Protein AF-A0A4D7QJC9-F1 (afdb_monomer_lite)

Secondary structure (DSSP, 8-state):
-HHHHHHHHHHHHHHHHHHHHHHHHHHHHHHH-HHHHHHHH--EE-SSSSS--EE--SSHHHHHHHHHHHHHHHHHTSHHHHHHHHHH-GGGHHHHHHHHHHHHHHHHHHHHHHHHHHHHHHHHHT--

Radius of gyration: 18.49 Å; chains: 1; bounding box: 47×28×57 Å

Structure (mmCIF, N/CA/C/O backbone):
data_AF-A0A4D7QJC9-F1
#
_entry.id   AF-A0A4D7QJC9-F1
#
loop_
_atom_site.group_PDB
_atom_site.id
_atom_site.type_symbol
_atom_site.label_atom_id
_atom_site.label_alt_id
_atom_site.label_comp_id
_atom_site.label_asym_id
_atom_site.label_entity_id
_atom_site.label_seq_id
_atom_site.pdbx_PDB_ins_code
_atom_site.Cartn_x
_atom_site.Cartn_y
_atom_site.Cartn_z
_atom_site.occupancy
_atom_site.B_iso_or_equiv
_atom_site.auth_seq_id
_atom_site.auth_comp_id
_atom_site.auth_asym_id
_atom_site.auth_atom_id
_atom_site.pdbx_PDB_model_num
ATOM 1 N N . MET A 1 1 ? -25.697 -16.790 14.465 1.00 71.19 1 MET A N 1
ATOM 2 C CA . MET A 1 1 ? -24.802 -16.530 13.310 1.00 71.19 1 MET A CA 1
ATOM 3 C C . MET A 1 1 ? -24.165 -15.135 13.349 1.00 71.19 1 MET A C 1
ATOM 5 O O . MET A 1 1 ? -22.948 -15.043 13.274 1.00 71.19 1 MET A O 1
ATOM 9 N N . VAL A 1 2 ? -24.942 -14.062 13.556 1.00 77.25 2 VAL A N 1
ATOM 10 C CA . VAL A 1 2 ? -24.448 -12.664 13.561 1.00 77.25 2 VAL A CA 1
ATOM 11 C C . VAL A 1 2 ? -23.379 -12.381 14.633 1.00 77.25 2 VAL A C 1
ATOM 13 O O . VAL A 1 2 ? -22.335 -11.821 14.318 1.00 77.25 2 VAL A O 1
ATOM 16 N N . ALA A 1 3 ? -23.574 -12.826 15.881 1.00 74.25 3 ALA A N 1
ATOM 17 C CA . ALA A 1 3 ? -22.614 -12.591 16.971 1.00 74.25 3 ALA A CA 1
ATOM 18 C C . ALA A 1 3 ? -21.232 -13.240 16.734 1.00 74.25 3 ALA A C 1
ATOM 20 O O . ALA A 1 3 ? -20.201 -12.655 17.060 1.00 74.25 3 ALA A O 1
ATOM 21 N N . TRP A 1 4 ? -21.205 -14.421 16.109 1.00 81.38 4 TRP A N 1
ATOM 22 C CA . TRP A 1 4 ? -19.967 -15.110 15.731 1.00 81.38 4 TRP A CA 1
ATOM 23 C C . TRP A 1 4 ? -19.205 -14.345 14.638 1.00 81.38 4 TRP A C 1
ATOM 25 O O . TRP A 1 4 ? -17.992 -14.153 14.734 1.00 81.38 4 TRP A O 1
ATOM 35 N N . LEU A 1 5 ? -19.932 -13.830 13.642 1.00 75.56 5 LEU A N 1
ATOM 36 C CA . LEU A 1 5 ? -19.368 -13.037 12.549 1.00 75.56 5 LEU A CA 1
ATOM 37 C C . LEU A 1 5 ? -18.772 -11.715 13.062 1.00 75.56 5 LEU A C 1
ATOM 39 O O . LEU A 1 5 ? -17.647 -11.357 12.716 1.00 75.56 5 LEU A O 1
ATOM 43 N N . LEU A 1 6 ? -19.487 -11.037 13.966 1.00 75.62 6 LEU A N 1
ATOM 44 C CA . LEU A 1 6 ? -19.019 -9.820 14.636 1.00 75.62 6 LEU A CA 1
ATOM 45 C C . LEU A 1 6 ? -17.771 -10.071 15.496 1.00 75.62 6 LEU A C 1
ATOM 47 O O . LEU A 1 6 ? -16.861 -9.242 15.510 1.00 75.62 6 LEU A O 1
ATOM 51 N N . GLY A 1 7 ? -17.691 -11.222 16.171 1.00 74.25 7 GLY A N 1
ATOM 52 C CA . GLY A 1 7 ? -16.507 -11.633 16.930 1.00 74.25 7 GLY A CA 1
ATOM 53 C C . GLY A 1 7 ? -15.263 -11.793 16.050 1.00 74.25 7 GLY A C 1
ATOM 54 O O . GLY A 1 7 ? -14.200 -11.271 16.390 1.00 74.25 7 GLY A O 1
ATOM 55 N N . ARG A 1 8 ? -15.400 -12.439 14.882 1.00 80.50 8 ARG A N 1
ATOM 56 C CA . ARG A 1 8 ? -14.310 -12.567 13.895 1.00 80.50 8 ARG A CA 1
ATOM 57 C C . ARG A 1 8 ? -13.853 -11.211 13.364 1.00 80.50 8 ARG A C 1
ATOM 59 O O . ARG A 1 8 ? -12.657 -10.929 13.364 1.00 80.50 8 ARG A O 1
ATOM 66 N N . LEU A 1 9 ? -14.798 -10.362 12.962 1.00 73.56 9 LEU A N 1
ATOM 67 C CA . LEU A 1 9 ? -14.500 -9.024 12.444 1.00 73.56 9 LEU A CA 1
ATOM 68 C C . LEU A 1 9 ? -13.778 -8.164 13.487 1.00 73.56 9 LEU A C 1
ATOM 70 O O . LEU A 1 9 ? -12.820 -7.468 13.158 1.00 73.56 9 LEU A O 1
ATOM 74 N N . ARG A 1 10 ? -14.165 -8.262 14.765 1.00 81.25 10 ARG A N 1
ATOM 75 C CA . ARG A 1 10 ? -13.518 -7.520 15.855 1.00 81.25 10 ARG A CA 1
ATOM 76 C C . ARG A 1 10 ? -12.026 -7.827 15.973 1.00 81.25 10 ARG A C 1
ATOM 78 O O . ARG A 1 10 ? -11.252 -6.902 16.211 1.00 81.25 10 ARG A O 1
ATOM 85 N N . ASN A 1 11 ? -11.644 -9.092 15.815 1.00 84.12 11 ASN A N 1
ATOM 86 C CA . ASN A 1 11 ? -10.253 -9.534 15.915 1.00 84.12 11 ASN A CA 1
ATOM 87 C C . ASN A 1 11 ? -9.457 -9.261 14.629 1.00 84.12 11 ASN A C 1
ATOM 89 O O . ASN A 1 11 ? -8.238 -9.140 14.686 1.00 84.12 11 ASN A O 1
ATOM 93 N N . ALA A 1 12 ? -10.135 -9.120 13.487 1.00 86.38 12 ALA A N 1
ATOM 94 C CA . ALA A 1 12 ? -9.500 -8.809 12.210 1.00 86.38 12 ALA A CA 1
ATOM 95 C C . ALA A 1 12 ? -9.118 -7.324 12.073 1.00 86.38 12 ALA A C 1
ATOM 97 O O . ALA A 1 12 ? -8.113 -7.021 11.440 1.00 86.38 12 ALA A O 1
ATOM 98 N N . ILE A 1 13 ? -9.877 -6.397 12.675 1.00 88.00 13 ILE A N 1
ATOM 99 C CA . ILE A 1 13 ? -9.627 -4.945 12.549 1.00 88.00 13 ILE A CA 1
ATOM 100 C C . ILE A 1 13 ? -8.189 -4.546 12.937 1.00 88.00 13 ILE A C 1
ATOM 102 O O . ILE A 1 13 ? -7.559 -3.844 12.150 1.00 88.00 13 ILE A O 1
ATOM 106 N N . PRO A 1 14 ? -7.627 -4.968 14.092 1.00 89.19 14 PRO A N 1
ATOM 107 C CA . PRO A 1 14 ? -6.247 -4.626 14.438 1.00 89.19 14 PRO A CA 1
ATOM 108 C C . PRO A 1 14 ? -5.234 -5.179 13.434 1.00 89.19 14 PRO A C 1
ATOM 110 O O . PRO A 1 14 ? -4.302 -4.475 13.067 1.00 89.19 14 PRO A O 1
ATOM 113 N N . ALA A 1 15 ? -5.439 -6.410 12.953 1.00 90.44 15 ALA A N 1
ATOM 114 C CA . ALA A 1 15 ? -4.559 -7.022 11.962 1.00 90.44 15 ALA A CA 1
ATOM 115 C C . ALA A 1 15 ? -4.575 -6.238 10.640 1.00 90.44 15 ALA A C 1
ATOM 117 O O . ALA A 1 15 ? -3.517 -5.927 10.102 1.00 90.44 15 ALA A O 1
ATOM 118 N N . TRP A 1 16 ? -5.759 -5.840 10.165 1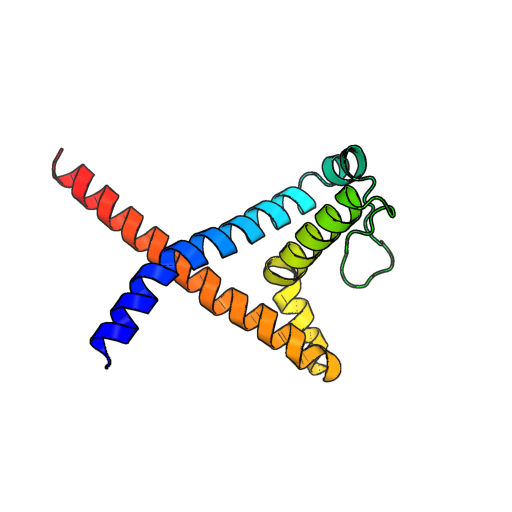.00 89.69 16 TRP A N 1
ATOM 119 C CA . TRP A 1 16 ? -5.903 -5.002 8.972 1.00 89.69 16 TRP A CA 1
ATOM 120 C C . TRP A 1 16 ? -5.300 -3.611 9.147 1.00 89.69 16 TRP A C 1
ATOM 122 O O . TRP A 1 16 ? -4.620 -3.130 8.245 1.00 89.69 16 TRP A O 1
ATOM 132 N N . ALA A 1 17 ? -5.510 -2.975 10.303 1.00 90.88 17 ALA A N 1
ATOM 133 C CA . ALA A 1 17 ? -4.928 -1.671 10.605 1.00 90.88 17 ALA A CA 1
ATOM 134 C C . ALA A 1 17 ? -3.393 -1.721 10.590 1.00 90.88 17 ALA A C 1
ATOM 136 O O . ALA A 1 17 ? -2.758 -0.852 9.997 1.00 90.88 17 ALA A O 1
ATOM 137 N N . LEU A 1 18 ? -2.802 -2.757 11.196 1.00 92.69 18 LEU A N 1
ATOM 138 C CA . LEU A 1 18 ? -1.354 -2.963 11.211 1.00 92.69 18 LEU A CA 1
ATOM 139 C C . LEU A 1 18 ? -0.805 -3.270 9.817 1.00 92.69 18 LEU A C 1
ATOM 141 O O . LEU A 1 18 ? 0.167 -2.644 9.403 1.00 92.69 18 LEU A O 1
ATOM 145 N N . ALA A 1 19 ? -1.439 -4.183 9.077 1.00 91.62 19 ALA A N 1
ATOM 146 C CA . ALA A 1 19 ? -1.015 -4.529 7.724 1.00 91.62 19 ALA A CA 1
ATOM 147 C C . ALA A 1 19 ? -1.053 -3.299 6.805 1.00 91.62 19 ALA A C 1
ATOM 149 O O . ALA A 1 19 ? -0.050 -2.950 6.187 1.00 91.62 19 ALA A O 1
ATOM 150 N N . TYR A 1 20 ? -2.171 -2.574 6.784 1.00 92.56 20 TYR A N 1
ATOM 151 C CA . TYR A 1 20 ? -2.309 -1.368 5.971 1.00 92.56 20 TYR A CA 1
ATOM 152 C C . TYR A 1 20 ? -1.362 -0.242 6.418 1.00 92.56 20 TYR A C 1
ATOM 154 O O . TYR A 1 20 ? -0.761 0.426 5.579 1.00 92.56 20 TYR A O 1
ATOM 162 N N . GLY A 1 21 ? -1.156 -0.066 7.728 1.00 92.44 21 GLY A N 1
ATOM 163 C CA . GLY A 1 21 ? -0.163 0.869 8.263 1.00 92.44 21 GLY A CA 1
ATOM 164 C C . GLY A 1 21 ? 1.268 0.524 7.840 1.00 92.44 21 GLY A C 1
ATOM 165 O O . GLY A 1 21 ? 2.032 1.418 7.481 1.00 92.44 21 GLY A O 1
ATOM 166 N N . SER A 1 22 ? 1.625 -0.764 7.811 1.00 93.44 22 SER A N 1
ATOM 167 C CA . SER A 1 22 ? 2.945 -1.208 7.348 1.00 93.44 22 SER A CA 1
ATOM 168 C C . SER A 1 22 ? 3.161 -0.959 5.855 1.00 93.44 22 SER A C 1
ATOM 170 O O . SER A 1 22 ? 4.249 -0.538 5.474 1.00 93.44 22 SER A O 1
ATOM 172 N N . LEU A 1 23 ? 2.125 -1.113 5.019 1.00 93.62 23 LEU A N 1
ATOM 173 C CA . LEU A 1 23 ? 2.202 -0.756 3.598 1.00 93.62 23 LEU A CA 1
ATOM 174 C C . LEU A 1 23 ? 2.491 0.737 3.415 1.00 93.62 23 LEU A C 1
ATOM 176 O O . LEU A 1 23 ? 3.363 1.093 2.629 1.00 93.62 23 LEU A O 1
ATOM 180 N N . TRP A 1 24 ? 1.824 1.607 4.179 1.00 94.12 24 TRP A N 1
ATOM 181 C CA . TRP A 1 24 ? 2.131 3.040 4.186 1.00 94.12 24 TRP A CA 1
ATOM 182 C C . TRP A 1 24 ? 3.563 3.330 4.628 1.00 94.12 24 TRP A C 1
ATOM 184 O O . TRP A 1 24 ? 4.243 4.118 3.980 1.00 94.12 24 TRP A O 1
ATOM 194 N N . ALA A 1 25 ? 4.041 2.684 5.693 1.00 93.62 25 ALA A N 1
ATOM 195 C CA . ALA A 1 25 ? 5.411 2.865 6.166 1.00 93.62 25 ALA A CA 1
ATOM 196 C C . ALA A 1 25 ? 6.441 2.470 5.095 1.00 93.62 25 ALA A C 1
ATOM 198 O O . ALA A 1 25 ? 7.373 3.229 4.842 1.00 93.62 25 ALA A O 1
ATOM 199 N N . VAL A 1 26 ? 6.244 1.329 4.426 1.00 91.81 26 VAL A N 1
ATOM 200 C CA . VAL A 1 26 ? 7.112 0.866 3.330 1.00 91.81 26 VAL A CA 1
ATOM 201 C C . VAL A 1 26 ? 7.060 1.825 2.141 1.00 91.81 26 VAL A C 1
ATOM 203 O O . VAL A 1 26 ? 8.106 2.208 1.628 1.00 91.81 26 VAL A O 1
ATOM 206 N N . ALA A 1 27 ? 5.864 2.242 1.719 1.00 91.69 27 ALA A N 1
ATOM 207 C CA . ALA A 1 27 ? 5.698 3.162 0.598 1.00 91.69 27 ALA A CA 1
ATOM 208 C C . ALA A 1 27 ? 6.362 4.520 0.868 1.00 91.69 27 ALA A C 1
ATOM 210 O O . ALA A 1 27 ? 7.100 5.023 0.026 1.00 91.69 27 ALA A O 1
ATOM 211 N N . LEU A 1 28 ? 6.151 5.093 2.057 1.00 92.88 28 LEU A N 1
ATOM 212 C CA . LEU A 1 28 ? 6.781 6.353 2.454 1.00 92.88 28 LEU A CA 1
ATOM 213 C C . LEU A 1 28 ? 8.297 6.214 2.568 1.00 92.88 28 LEU A C 1
ATOM 215 O O . LEU A 1 28 ? 9.012 7.093 2.100 1.00 92.88 28 LEU A O 1
ATOM 219 N N . ALA A 1 29 ? 8.792 5.111 3.133 1.00 90.06 29 ALA A N 1
ATOM 220 C CA . ALA A 1 29 ? 10.224 4.858 3.212 1.00 90.06 29 ALA A CA 1
ATOM 221 C C . ALA A 1 29 ? 10.860 4.761 1.818 1.00 90.06 29 ALA A C 1
ATOM 223 O O . ALA A 1 29 ? 11.905 5.357 1.584 1.00 90.06 29 ALA A O 1
ATOM 224 N N . ALA A 1 30 ? 10.206 4.075 0.878 1.00 88.69 30 ALA A N 1
ATOM 225 C CA . ALA A 1 30 ? 10.679 3.960 -0.498 1.00 88.69 30 ALA A CA 1
ATOM 226 C C . ALA A 1 30 ? 10.694 5.304 -1.241 1.00 88.69 30 ALA A C 1
ATOM 228 O O . ALA A 1 30 ? 11.601 5.559 -2.027 1.00 88.69 30 ALA A O 1
ATOM 229 N N . LEU A 1 31 ? 9.699 6.162 -0.996 1.00 88.31 31 LEU A N 1
ATOM 230 C CA . LEU A 1 31 ? 9.633 7.499 -1.592 1.00 88.31 31 LEU A CA 1
ATOM 231 C C . LEU A 1 31 ? 10.622 8.479 -0.953 1.00 88.31 31 LEU A C 1
ATOM 233 O O . LEU A 1 31 ? 11.089 9.392 -1.628 1.00 88.31 31 LEU A O 1
ATOM 237 N N . HIS A 1 32 ? 10.911 8.322 0.340 1.00 91.88 32 HIS A N 1
ATOM 238 C CA . HIS A 1 32 ? 11.752 9.255 1.085 1.00 91.88 32 HIS A CA 1
ATOM 239 C C . HIS A 1 32 ? 13.244 8.899 1.055 1.00 91.88 32 HIS A C 1
ATOM 241 O O . HIS A 1 32 ? 14.062 9.813 1.055 1.00 91.88 32 HIS A O 1
ATOM 247 N N . TRP A 1 33 ? 13.587 7.607 0.995 1.00 87.38 33 TRP A N 1
ATOM 248 C CA . TRP A 1 33 ? 14.969 7.107 0.971 1.00 87.38 33 TRP A CA 1
ATOM 249 C C . TRP A 1 33 ? 15.252 6.203 -0.241 1.00 87.38 33 TRP A C 1
ATOM 251 O O . TRP A 1 33 ? 15.615 5.027 -0.076 1.00 87.38 33 TRP A O 1
ATOM 261 N N . PRO A 1 34 ? 15.081 6.708 -1.475 1.00 84.94 34 PRO A N 1
ATOM 262 C CA . PRO A 1 34 ? 15.308 5.925 -2.687 1.00 84.94 34 PRO A CA 1
ATOM 263 C C . PRO A 1 34 ? 16.740 5.372 -2.786 1.00 84.94 34 PRO A C 1
ATOM 265 O O . PRO A 1 34 ? 16.952 4.244 -3.237 1.00 84.94 34 PRO A O 1
ATOM 268 N N . GLU A 1 35 ? 17.727 6.116 -2.291 1.00 87.38 35 GLU A N 1
ATOM 269 C CA . GLU A 1 35 ? 19.133 5.716 -2.247 1.00 87.38 35 GLU A CA 1
ATOM 270 C C . GLU A 1 35 ? 19.373 4.461 -1.401 1.00 87.38 35 GLU A C 1
ATOM 272 O O . GLU A 1 35 ? 20.266 3.674 -1.707 1.00 87.38 35 GLU A O 1
ATOM 277 N N . THR A 1 36 ? 18.550 4.219 -0.375 1.00 83.81 36 THR A N 1
ATOM 278 C CA . THR A 1 36 ? 18.672 3.020 0.465 1.00 83.81 36 THR A CA 1
ATOM 279 C C . THR A 1 36 ? 18.256 1.772 -0.310 1.00 83.81 36 THR A C 1
ATOM 281 O O . THR A 1 36 ? 18.922 0.740 -0.228 1.00 83.81 36 THR A O 1
ATOM 284 N N . LEU A 1 37 ? 17.195 1.858 -1.118 1.00 80.75 37 LEU A N 1
ATOM 285 C CA . LEU A 1 37 ? 16.768 0.755 -1.984 1.00 80.75 37 LEU A CA 1
ATOM 286 C C . LEU A 1 37 ? 17.793 0.474 -3.085 1.00 80.75 37 LEU A C 1
ATOM 288 O O . LEU A 1 37 ? 18.071 -0.690 -3.389 1.00 80.75 37 LEU A O 1
ATOM 292 N N . GLN A 1 38 ? 18.406 1.521 -3.632 1.00 84.44 38 GLN A N 1
ATOM 293 C CA . GLN A 1 38 ? 19.488 1.372 -4.595 1.00 84.44 38 GLN A CA 1
ATOM 294 C C . GLN A 1 38 ? 20.734 0.738 -3.960 1.00 84.44 38 GLN A C 1
ATOM 296 O O . GLN A 1 38 ? 21.289 -0.204 -4.519 1.00 84.44 38 GLN A O 1
ATOM 301 N N . ALA A 1 39 ? 21.151 1.194 -2.777 1.00 81.94 39 ALA A N 1
ATOM 302 C CA . ALA A 1 39 ? 22.355 0.705 -2.105 1.00 81.94 39 ALA A CA 1
ATOM 303 C C . ALA A 1 39 ? 22.216 -0.733 -1.578 1.00 81.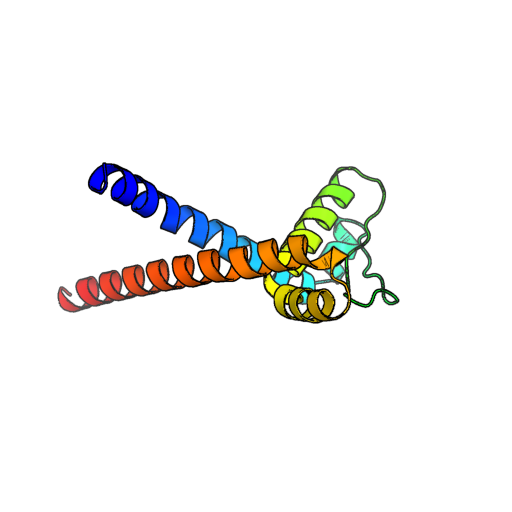94 39 ALA A C 1
ATOM 305 O O . ALA A 1 39 ? 23.162 -1.513 -1.665 1.00 81.94 39 ALA A O 1
ATOM 306 N N . VAL A 1 40 ? 21.052 -1.093 -1.028 1.00 79.75 40 VAL A N 1
ATOM 307 C CA . VAL A 1 40 ? 20.837 -2.395 -0.370 1.00 79.75 40 VAL A CA 1
ATOM 308 C C . VAL A 1 40 ? 20.380 -3.468 -1.354 1.00 79.75 40 VAL A C 1
ATOM 310 O O . VAL A 1 40 ? 20.778 -4.625 -1.235 1.00 79.75 40 VAL A O 1
ATOM 313 N N . ALA A 1 41 ? 19.531 -3.104 -2.314 1.00 79.19 41 ALA A N 1
ATOM 314 C CA . ALA A 1 41 ? 18.874 -4.058 -3.201 1.00 79.19 41 ALA A CA 1
ATOM 315 C C . ALA A 1 41 ? 19.197 -3.830 -4.686 1.00 79.19 41 ALA A C 1
ATOM 317 O O . ALA A 1 41 ? 18.690 -4.566 -5.532 1.00 79.19 41 ALA A O 1
ATOM 318 N N . GLY A 1 42 ? 20.030 -2.840 -5.028 1.00 82.88 42 GLY A N 1
ATOM 319 C CA . GLY A 1 42 ? 20.342 -2.525 -6.425 1.00 82.88 42 GLY A CA 1
ATOM 320 C C . GLY A 1 42 ? 19.100 -2.130 -7.224 1.00 82.88 42 GLY A C 1
ATOM 321 O O . GLY A 1 42 ? 19.053 -2.361 -8.430 1.00 82.88 42 GLY A O 1
ATOM 322 N N . CYS A 1 43 ? 18.065 -1.624 -6.549 1.00 85.62 43 CYS A N 1
ATOM 323 C CA . CYS A 1 43 ? 16.817 -1.243 -7.186 1.00 85.62 43 CYS A CA 1
ATOM 324 C C . CYS A 1 43 ? 16.939 0.153 -7.799 1.00 85.62 43 CYS A C 1
ATOM 326 O O . CYS A 1 43 ? 17.483 1.067 -7.182 1.00 85.62 43 CYS A O 1
ATOM 328 N N . VAL A 1 44 ? 16.388 0.327 -8.993 1.00 86.94 44 VAL A N 1
ATOM 329 C CA . VAL A 1 44 ? 16.284 1.608 -9.694 1.00 86.94 44 VAL A CA 1
ATOM 330 C C . VAL A 1 44 ? 14.836 1.843 -10.094 1.00 86.94 44 VAL A C 1
ATOM 332 O O . VAL A 1 44 ? 14.107 0.898 -10.394 1.00 86.94 44 VAL A O 1
ATOM 335 N N . THR A 1 45 ? 14.390 3.093 -10.072 1.00 82.88 45 THR A N 1
ATOM 336 C CA . THR A 1 45 ? 13.066 3.444 -10.582 1.00 82.88 45 THR A CA 1
ATOM 337 C C . THR A 1 45 ? 13.093 3.497 -12.103 1.00 82.88 45 THR A C 1
ATOM 339 O O . THR A 1 45 ? 14.026 4.034 -12.699 1.00 82.88 45 THR A O 1
ATOM 342 N N . ASP A 1 46 ? 12.0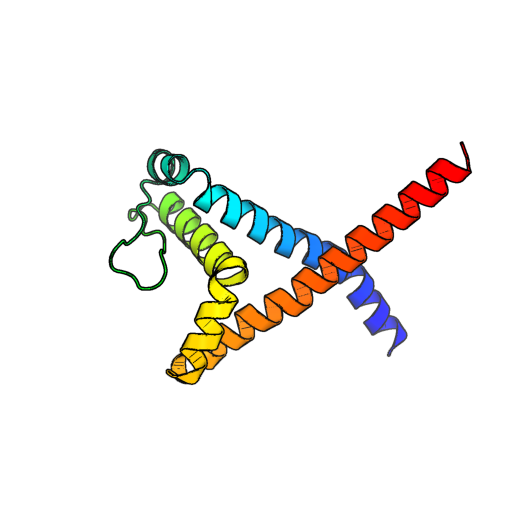62 2.946 -12.736 1.00 80.06 46 ASP A N 1
ATOM 343 C CA . ASP A 1 46 ? 11.868 3.115 -14.172 1.00 80.06 46 ASP A CA 1
ATOM 344 C C . ASP A 1 46 ? 11.327 4.526 -14.444 1.00 80.06 46 ASP A C 1
ATOM 346 O O . ASP A 1 46 ? 10.202 4.856 -14.062 1.00 80.06 46 ASP A O 1
ATOM 350 N N . ALA A 1 47 ? 12.160 5.376 -15.049 1.00 72.38 47 ALA A N 1
ATOM 351 C CA . ALA A 1 47 ? 11.816 6.761 -15.360 1.00 72.38 47 ALA A CA 1
ATOM 352 C C . ALA A 1 47 ? 10.859 6.888 -16.558 1.00 72.38 47 ALA A C 1
ATOM 354 O O . ALA A 1 47 ? 10.230 7.933 -16.717 1.00 72.38 47 ALA A O 1
ATOM 355 N N . GLU A 1 48 ? 10.745 5.851 -17.391 1.00 74.94 48 GLU A N 1
ATOM 356 C CA . GLU A 1 48 ? 9.869 5.847 -18.569 1.00 74.94 48 GLU A CA 1
ATOM 357 C C . GLU A 1 48 ? 8.479 5.276 -18.257 1.00 74.94 48 GLU A C 1
ATOM 359 O O . GLU A 1 48 ? 7.529 5.468 -19.022 1.00 74.94 48 GLU A O 1
ATOM 364 N N . ALA A 1 49 ? 8.326 4.606 -17.113 1.00 73.31 49 ALA A N 1
ATOM 365 C CA . ALA A 1 49 ? 7.049 4.065 -16.685 1.00 73.31 49 ALA A CA 1
ATOM 366 C C . ALA A 1 49 ? 6.071 5.182 -16.254 1.00 73.31 49 ALA A C 1
ATOM 368 O O . ALA A 1 49 ? 6.440 6.098 -15.517 1.00 73.31 49 ALA A O 1
ATOM 369 N N . PRO A 1 50 ? 4.776 5.084 -16.617 1.00 72.56 50 PRO A N 1
ATOM 370 C CA . PRO A 1 50 ? 3.757 6.066 -16.224 1.00 72.56 50 PRO A CA 1
ATOM 371 C C . PRO A 1 50 ? 3.501 6.095 -14.709 1.00 72.56 50 PRO A C 1
ATOM 373 O O . PRO A 1 50 ? 2.943 7.059 -14.189 1.00 72.56 50 PRO A O 1
ATOM 376 N N . LEU A 1 51 ? 3.893 5.031 -14.004 1.00 79.81 51 LEU A N 1
ATOM 377 C CA . LEU A 1 51 ? 3.948 4.957 -12.552 1.00 79.81 51 LEU A CA 1
ATOM 378 C C . LEU A 1 51 ? 5.384 4.582 -12.183 1.00 79.81 51 LEU A C 1
ATOM 380 O O . LEU A 1 51 ? 5.844 3.541 -12.657 1.00 79.81 51 LEU A O 1
ATOM 384 N N . PRO A 1 52 ? 6.085 5.371 -11.351 1.00 80.38 52 PRO A N 1
ATOM 385 C CA . PRO A 1 52 ? 7.446 5.044 -10.961 1.00 80.38 52 PRO A CA 1
ATOM 386 C C . PRO A 1 52 ? 7.412 3.779 -10.100 1.00 80.38 52 PRO A C 1
ATOM 388 O O . PRO A 1 52 ? 7.002 3.788 -8.934 1.00 80.38 52 PRO A O 1
ATOM 391 N N . LEU A 1 53 ? 7.801 2.670 -10.721 1.00 83.94 53 LEU A N 1
ATOM 392 C CA . LEU A 1 53 ? 7.962 1.367 -10.098 1.00 83.94 53 LEU A CA 1
ATOM 393 C C . LEU A 1 53 ? 9.449 1.044 -10.012 1.00 83.94 53 LEU A C 1
ATOM 395 O O . LEU A 1 53 ? 10.257 1.463 -10.840 1.00 83.94 53 LEU A O 1
ATOM 399 N N . TRP A 1 54 ? 9.801 0.289 -8.984 1.00 85.62 54 TRP A N 1
ATOM 400 C CA . TRP A 1 54 ? 11.158 -0.150 -8.726 1.00 85.62 54 TRP A CA 1
ATOM 401 C C . TRP A 1 54 ? 11.457 -1.424 -9.505 1.00 85.62 54 TRP A C 1
ATOM 403 O O . TRP A 1 54 ? 10.767 -2.434 -9.358 1.00 85.62 54 TRP A O 1
ATOM 413 N N . SER A 1 55 ? 12.510 -1.388 -10.308 1.00 85.56 55 SER A N 1
ATOM 414 C CA . SER A 1 55 ? 13.107 -2.550 -10.950 1.00 85.56 55 SER A CA 1
ATOM 415 C C . SER A 1 55 ? 14.388 -2.911 -10.210 1.00 85.56 55 SER A C 1
ATOM 417 O O . SER A 1 55 ? 15.238 -2.054 -9.978 1.00 85.56 55 SER A O 1
ATOM 419 N N . CYS A 1 56 ? 14.527 -4.167 -9.798 1.00 86.19 56 CYS A N 1
ATOM 420 C CA . CYS A 1 56 ? 15.671 -4.634 -9.020 1.00 86.19 56 CYS A CA 1
ATOM 421 C C . CYS A 1 56 ? 16.379 -5.775 -9.751 1.00 86.19 56 CYS A C 1
ATOM 423 O O . CYS A 1 56 ? 15.751 -6.520 -10.504 1.00 86.19 56 CYS A O 1
ATOM 425 N N . GLY A 1 57 ? 17.680 -5.939 -9.497 1.00 80.31 57 GLY A N 1
ATOM 426 C CA . GLY A 1 57 ? 18.471 -7.026 -10.075 1.00 80.31 57 GLY A CA 1
ATOM 427 C C . GLY A 1 57 ? 17.935 -8.433 -9.738 1.00 80.31 57 GLY A C 1
ATOM 428 O O . GLY A 1 57 ? 17.128 -8.596 -8.815 1.00 80.31 57 GLY A O 1
ATOM 429 N N . PRO A 1 58 ? 18.412 -9.476 -10.446 1.00 78.56 58 PRO A N 1
ATOM 430 C CA . PRO A 1 58 ? 17.846 -10.831 -10.413 1.00 78.56 58 PRO A CA 1
ATOM 431 C C . PRO A 1 58 ? 18.151 -11.626 -9.133 1.00 78.56 58 PRO A C 1
ATOM 433 O O . PRO A 1 58 ? 17.810 -12.806 -9.041 1.00 78.56 58 PRO A O 1
ATOM 436 N N . HIS A 1 59 ? 18.811 -11.029 -8.138 1.00 80.25 59 HIS A N 1
ATOM 437 C CA . HIS A 1 59 ? 19.026 -11.702 -6.863 1.00 80.25 59 HIS A CA 1
ATOM 438 C C . HIS A 1 59 ? 17.696 -11.841 -6.113 1.00 80.25 59 HIS A C 1
ATOM 440 O O . HIS A 1 59 ? 16.928 -10.893 -5.980 1.00 80.25 59 HIS A O 1
ATOM 446 N N . LEU A 1 60 ? 17.427 -13.030 -5.572 1.00 73.38 60 LEU A N 1
ATOM 447 C CA . LEU A 1 60 ? 16.125 -13.354 -4.979 1.00 73.38 60 LEU A CA 1
ATOM 448 C C . LEU A 1 60 ? 15.712 -12.378 -3.857 1.00 73.38 60 LEU A C 1
ATOM 450 O O . LEU A 1 60 ? 14.545 -12.005 -3.755 1.00 73.38 60 LEU A O 1
ATOM 454 N N . GLY A 1 61 ? 16.682 -11.906 -3.064 1.00 77.56 61 GLY A N 1
ATOM 455 C CA . GLY A 1 61 ? 16.458 -10.892 -2.029 1.00 77.56 61 GLY A CA 1
ATOM 456 C C . GLY A 1 61 ? 16.073 -9.516 -2.584 1.00 77.56 61 GLY A C 1
ATOM 457 O O . GLY A 1 61 ? 15.141 -8.895 -2.077 1.00 77.56 61 GLY A O 1
ATOM 458 N N . SER A 1 62 ? 16.727 -9.060 -3.657 1.00 81.12 62 SER A N 1
ATOM 459 C CA . SER A 1 62 ? 16.408 -7.781 -4.300 1.00 81.12 62 SER A CA 1
ATOM 460 C C . SER A 1 62 ? 15.085 -7.833 -5.060 1.00 81.12 62 SER A C 1
ATOM 462 O O . SER A 1 62 ? 14.316 -6.876 -5.019 1.00 81.12 62 SER A O 1
ATOM 464 N N . THR A 1 63 ? 14.766 -8.966 -5.691 1.00 83.25 63 THR A N 1
ATOM 465 C CA . THR A 1 63 ? 13.477 -9.174 -6.366 1.00 83.25 63 THR A CA 1
ATOM 466 C C . THR A 1 63 ? 12.312 -9.128 -5.378 1.00 83.25 63 THR A C 1
ATOM 468 O O . THR A 1 63 ? 11.310 -8.461 -5.640 1.00 83.25 63 THR A O 1
ATOM 471 N N . LEU A 1 64 ? 12.440 -9.787 -4.219 1.00 85.62 64 LEU A N 1
ATOM 472 C CA . LEU A 1 64 ? 11.403 -9.756 -3.186 1.00 85.62 64 LEU A CA 1
ATOM 473 C C . LEU A 1 64 ? 11.219 -8.346 -2.612 1.00 85.62 64 LEU A C 1
ATOM 475 O O . LEU A 1 64 ? 10.084 -7.898 -2.457 1.00 85.62 64 LEU A O 1
ATOM 479 N N . ALA A 1 65 ? 12.319 -7.638 -2.338 1.00 85.25 65 ALA A N 1
ATOM 480 C CA . ALA A 1 65 ? 12.273 -6.258 -1.860 1.00 85.25 65 ALA A CA 1
ATOM 481 C C . ALA A 1 65 ? 11.554 -5.336 -2.859 1.00 85.25 65 ALA A C 1
ATOM 483 O O . ALA A 1 65 ? 10.629 -4.618 -2.475 1.00 85.25 65 ALA A O 1
ATOM 484 N N . GLY A 1 66 ? 11.900 -5.420 -4.148 1.00 86.75 66 GLY A N 1
ATOM 485 C CA . GLY A 1 66 ? 11.222 -4.676 -5.212 1.00 86.75 66 GLY A CA 1
ATOM 486 C C . GLY A 1 66 ? 9.732 -4.996 -5.300 1.00 86.75 66 GLY A C 1
ATOM 487 O O . GLY A 1 66 ? 8.903 -4.090 -5.357 1.00 86.75 66 GLY A O 1
ATOM 488 N N . ALA A 1 67 ? 9.366 -6.279 -5.228 1.00 89.00 67 ALA A N 1
ATOM 489 C CA . ALA A 1 67 ? 7.969 -6.702 -5.236 1.00 89.00 67 ALA A CA 1
ATOM 490 C C . ALA A 1 67 ? 7.185 -6.148 -4.035 1.00 89.00 67 ALA A C 1
ATOM 492 O O . ALA A 1 67 ? 6.057 -5.684 -4.208 1.00 89.00 67 ALA A O 1
ATOM 493 N N . MET A 1 68 ? 7.773 -6.147 -2.835 1.00 89.19 68 MET A N 1
ATOM 494 C CA . MET A 1 68 ? 7.152 -5.581 -1.632 1.00 89.19 68 MET A CA 1
ATOM 495 C C . MET A 1 68 ? 6.936 -4.073 -1.760 1.00 89.19 68 MET A C 1
ATOM 497 O O . MET A 1 68 ? 5.831 -3.593 -1.504 1.00 89.19 68 MET A O 1
ATOM 501 N N . VAL A 1 69 ? 7.958 -3.335 -2.198 1.00 91.19 69 VAL A N 1
ATOM 502 C CA . VAL A 1 69 ? 7.878 -1.880 -2.388 1.00 91.19 69 VAL A CA 1
ATOM 503 C C . VAL A 1 69 ? 6.842 -1.526 -3.451 1.00 91.19 69 VAL A C 1
ATOM 505 O O . VAL A 1 69 ? 5.967 -0.699 -3.203 1.00 91.19 69 VAL A O 1
ATOM 508 N N . ASN A 1 70 ? 6.878 -2.193 -4.605 1.00 91.44 70 ASN A N 1
ATOM 509 C CA . ASN A 1 70 ? 5.918 -1.956 -5.682 1.00 91.44 70 ASN A CA 1
ATOM 510 C C . ASN A 1 70 ? 4.495 -2.297 -5.254 1.00 91.44 70 ASN A C 1
ATOM 512 O O . ASN A 1 70 ? 3.578 -1.528 -5.527 1.00 91.44 70 ASN A O 1
ATOM 516 N N . SER A 1 71 ? 4.304 -3.404 -4.534 1.00 89.69 71 SER A N 1
ATOM 517 C CA . SER A 1 71 ? 2.992 -3.768 -3.993 1.00 89.69 71 SER A CA 1
ATOM 518 C C . SER A 1 71 ? 2.486 -2.708 -3.018 1.00 89.69 71 SER A C 1
ATOM 520 O O . SER A 1 71 ? 1.322 -2.317 -3.098 1.00 89.69 71 SER A O 1
ATOM 522 N N . ALA A 1 72 ? 3.349 -2.197 -2.135 1.00 92.00 72 ALA A N 1
ATOM 523 C CA . ALA A 1 72 ? 2.999 -1.124 -1.212 1.00 92.00 72 ALA A CA 1
ATOM 524 C C . ALA A 1 72 ? 2.602 0.153 -1.961 1.00 92.00 72 ALA A C 1
ATOM 526 O O . ALA A 1 72 ? 1.506 0.665 -1.741 1.00 92.00 72 ALA A O 1
ATOM 527 N N . LEU A 1 73 ? 3.429 0.615 -2.900 1.00 90.88 73 LEU A N 1
ATOM 528 C CA . LEU A 1 73 ? 3.162 1.803 -3.712 1.00 90.88 73 LEU A CA 1
ATOM 529 C C . LEU A 1 73 ? 1.864 1.671 -4.516 1.00 90.88 73 LEU A C 1
ATOM 531 O O . LEU A 1 73 ? 1.027 2.570 -4.471 1.00 90.88 73 LEU A O 1
ATOM 535 N N . LEU A 1 74 ? 1.650 0.543 -5.198 1.00 89.44 74 LEU A N 1
ATOM 536 C CA . LEU A 1 74 ? 0.420 0.280 -5.951 1.00 89.44 74 LEU A CA 1
ATOM 537 C C . LEU A 1 74 ? -0.816 0.279 -5.051 1.00 89.44 74 LEU A C 1
ATOM 539 O O . LEU A 1 74 ? -1.859 0.805 -5.435 1.00 89.44 74 LEU A O 1
ATOM 543 N N . THR A 1 75 ? -0.691 -0.289 -3.851 1.00 89.69 75 THR A N 1
ATOM 544 C CA . THR A 1 75 ? -1.820 -0.443 -2.930 1.00 89.69 75 THR A CA 1
ATOM 545 C C . THR A 1 75 ? -2.183 0.853 -2.222 1.00 89.69 75 THR A C 1
ATOM 547 O O . THR A 1 75 ? -3.368 1.052 -1.979 1.00 89.69 75 THR A O 1
ATOM 550 N N . VAL A 1 76 ? -1.207 1.699 -1.855 1.00 91.06 76 VAL A N 1
ATOM 551 C CA . VAL A 1 76 ? -1.449 2.859 -0.971 1.00 91.06 76 VAL A CA 1
ATOM 552 C C . VAL A 1 76 ? -1.187 4.232 -1.591 1.00 91.06 76 VAL A C 1
ATOM 554 O O . VAL A 1 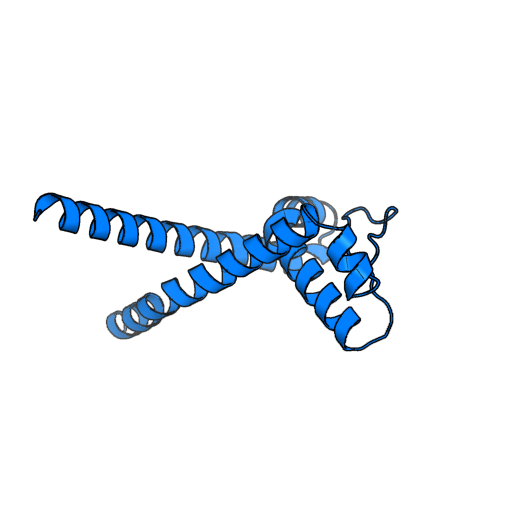76 ? -1.731 5.220 -1.104 1.00 91.06 76 VAL A O 1
ATOM 557 N N . VAL A 1 77 ? -0.379 4.323 -2.650 1.00 91.44 77 VAL A N 1
ATOM 558 C CA . VAL A 1 77 ? -0.018 5.603 -3.291 1.00 91.44 77 VAL A CA 1
ATOM 559 C C . VAL A 1 77 ? -0.687 5.733 -4.654 1.00 91.44 77 VAL A C 1
ATOM 561 O O . VAL A 1 77 ? -1.313 6.749 -4.946 1.00 91.44 77 VAL A O 1
ATOM 564 N N . TRP A 1 78 ? -0.608 4.689 -5.480 1.00 90.44 78 TRP A N 1
ATOM 565 C CA . TRP A 1 78 ? -1.058 4.734 -6.872 1.00 90.44 78 TRP A CA 1
ATOM 566 C C . TRP A 1 78 ? -2.504 4.298 -7.088 1.00 90.44 78 TRP A C 1
ATOM 568 O O . TRP A 1 78 ? -2.976 4.340 -8.222 1.00 90.44 78 TRP A O 1
ATOM 578 N N . ALA A 1 79 ? -3.249 3.935 -6.043 1.00 88.94 79 ALA A N 1
ATOM 579 C CA . ALA A 1 79 ? -4.643 3.526 -6.194 1.00 88.94 79 ALA A CA 1
ATOM 580 C C . ALA A 1 79 ? -5.524 4.540 -6.959 1.00 88.94 79 ALA A C 1
ATOM 582 O O . ALA A 1 79 ? -6.285 4.095 -7.819 1.00 88.94 79 ALA A O 1
ATOM 583 N N . PRO A 1 80 ? -5.413 5.875 -6.762 1.00 87.19 80 PRO A N 1
ATOM 584 C CA . PRO A 1 80 ? -6.167 6.837 -7.571 1.00 87.19 80 PRO A CA 1
ATOM 585 C C . PRO A 1 80 ? -5.821 6.762 -9.062 1.00 87.19 80 PRO A C 1
ATOM 587 O O . PRO A 1 80 ? -6.714 6.814 -9.906 1.00 87.19 80 PRO A O 1
ATOM 590 N N . ALA A 1 81 ? -4.538 6.588 -9.391 1.00 89.00 81 ALA A N 1
ATOM 591 C CA . ALA A 1 81 ? -4.083 6.441 -10.768 1.00 89.00 81 ALA A CA 1
ATOM 592 C C . ALA A 1 81 ? -4.563 5.120 -11.386 1.00 89.00 81 ALA A C 1
ATOM 594 O O . ALA A 1 81 ? -4.963 5.106 -12.545 1.00 89.00 81 ALA A O 1
ATOM 595 N N . LEU A 1 82 ? -4.603 4.028 -10.613 1.00 87.56 82 LEU A N 1
ATOM 596 C CA . LEU A 1 82 ? -5.161 2.744 -11.052 1.00 87.56 82 LEU A CA 1
ATOM 597 C C . LEU A 1 82 ? -6.665 2.841 -11.332 1.00 87.56 82 LEU A C 1
ATOM 599 O O . LEU A 1 82 ? -7.136 2.312 -12.336 1.00 87.56 82 LEU A O 1
ATOM 603 N N . VAL A 1 83 ? -7.415 3.548 -10.484 1.00 90.00 83 VAL A N 1
ATOM 604 C CA . VAL A 1 83 ? -8.846 3.805 -10.703 1.00 90.00 83 VAL A CA 1
ATOM 605 C C . VAL A 1 83 ? -9.058 4.666 -11.947 1.00 90.00 83 VAL A C 1
ATOM 607 O O . VAL A 1 83 ? -9.908 4.333 -12.768 1.00 90.00 83 VAL A O 1
ATOM 610 N N . ALA A 1 84 ? -8.266 5.725 -12.133 1.00 90.25 84 ALA A N 1
ATOM 611 C CA . ALA A 1 84 ? -8.325 6.551 -13.338 1.00 90.25 84 ALA A CA 1
ATOM 612 C C . ALA A 1 84 ? -7.970 5.747 -14.601 1.00 90.25 84 ALA A C 1
ATOM 614 O O . ALA A 1 84 ? -8.666 5.842 -15.611 1.00 90.25 84 ALA A O 1
ATOM 615 N N . ALA A 1 85 ? -6.938 4.903 -14.534 1.00 87.94 85 ALA A N 1
ATOM 616 C CA . ALA A 1 85 ? -6.554 4.019 -15.627 1.00 87.94 85 ALA A CA 1
ATOM 617 C C . ALA A 1 85 ? -7.681 3.041 -15.979 1.00 87.94 85 ALA A C 1
ATOM 619 O O . ALA A 1 85 ? -7.963 2.858 -17.159 1.00 87.94 85 ALA A O 1
ATOM 620 N N . ALA A 1 86 ? -8.380 2.483 -14.987 1.00 91.19 86 ALA A N 1
ATOM 621 C CA . ALA A 1 86 ? -9.491 1.557 -15.206 1.00 91.19 86 ALA A CA 1
ATOM 622 C C . ALA A 1 86 ? -10.680 2.169 -15.971 1.00 91.19 86 ALA A C 1
ATOM 624 O O . ALA A 1 86 ? -11.446 1.428 -16.584 1.00 91.19 86 ALA A O 1
ATOM 625 N N . VAL A 1 87 ? -10.822 3.502 -15.984 1.00 92.44 87 VAL A N 1
ATOM 626 C CA . VAL A 1 87 ? -11.843 4.200 -16.790 1.00 92.44 87 VAL A CA 1
ATOM 627 C C . VAL A 1 87 ? -11.535 4.108 -18.286 1.00 92.44 87 VAL A C 1
ATOM 629 O O . VAL A 1 87 ? -12.448 3.990 -19.099 1.00 92.44 87 VAL A O 1
ATOM 632 N N . VAL A 1 88 ? -10.255 4.159 -18.655 1.00 93.62 88 VAL A N 1
ATOM 633 C CA . VAL A 1 88 ? -9.800 4.148 -20.057 1.00 93.62 88 VAL A CA 1
ATOM 634 C C . VAL A 1 88 ? -9.421 2.735 -20.511 1.00 93.62 88 VAL A C 1
ATOM 636 O O . VAL A 1 88 ? -9.524 2.398 -21.688 1.00 93.62 88 VAL A O 1
ATOM 639 N N . ARG A 1 89 ? -8.985 1.898 -19.569 1.00 92.00 89 ARG A N 1
ATOM 640 C CA . ARG A 1 89 ? -8.442 0.557 -19.772 1.00 92.00 89 ARG A CA 1
ATOM 641 C C . ARG A 1 89 ? -9.179 -0.449 -18.884 1.00 92.00 89 ARG A C 1
ATOM 643 O O . ARG A 1 89 ? -8.780 -0.659 -17.737 1.00 92.00 89 ARG A O 1
ATOM 650 N N . PRO A 1 90 ? -10.259 -1.080 -19.378 1.00 91.25 90 PRO A N 1
ATOM 651 C CA . PRO A 1 90 ? -11.082 -1.976 -18.564 1.00 91.25 90 PRO A CA 1
ATOM 652 C C . PRO A 1 90 ? -10.328 -3.231 -18.093 1.00 91.25 90 PRO A C 1
ATOM 654 O O . PRO A 1 90 ? -10.716 -3.841 -17.100 1.00 91.25 90 PRO A O 1
ATOM 657 N N . ASP A 1 91 ? -9.218 -3.591 -18.741 1.00 91.69 91 ASP A N 1
ATOM 658 C CA . ASP A 1 91 ? -8.292 -4.637 -18.296 1.00 91.69 91 ASP A CA 1
ATOM 659 C C . ASP A 1 91 ? -7.640 -4.329 -16.935 1.00 91.69 91 ASP A C 1
ATOM 661 O O . ASP A 1 91 ? -7.294 -5.251 -16.197 1.00 91.69 91 ASP A O 1
ATOM 665 N N . ALA A 1 92 ? -7.540 -3.052 -16.548 1.00 87.12 92 ALA A N 1
ATOM 666 C CA . ALA A 1 92 ? -7.027 -2.630 -15.243 1.00 87.12 92 ALA A CA 1
ATOM 667 C C . ALA A 1 92 ? -8.083 -2.660 -14.117 1.00 87.12 92 ALA A C 1
ATOM 669 O O . ALA A 1 92 ? -7.736 -2.484 -12.945 1.00 87.12 92 ALA A O 1
ATOM 670 N N . LEU A 1 93 ? -9.362 -2.903 -14.434 1.00 91.88 93 LEU A N 1
ATOM 671 C CA . LEU A 1 93 ? -10.470 -2.866 -13.470 1.00 91.88 93 LEU A CA 1
ATOM 672 C C . LEU A 1 93 ? -10.269 -3.798 -12.257 1.00 91.88 93 LEU A C 1
ATOM 674 O O . LEU A 1 93 ? -10.484 -3.338 -11.133 1.00 91.88 93 LEU A O 1
ATOM 678 N N . PRO A 1 94 ? -9.818 -5.063 -12.406 1.00 93.38 94 PRO A N 1
ATOM 679 C CA . PRO A 1 94 ? -9.607 -5.937 -11.251 1.00 93.38 94 PRO A CA 1
ATOM 680 C C . PRO A 1 94 ? -8.562 -5.378 -10.281 1.00 93.38 94 PRO A C 1
ATOM 682 O O . PRO A 1 94 ? -8.759 -5.409 -9.066 1.00 93.38 94 PRO A O 1
ATOM 685 N N . LEU A 1 95 ? -7.474 -4.814 -10.813 1.00 87.62 95 LEU A N 1
ATOM 686 C CA . LEU A 1 95 ? -6.406 -4.229 -10.007 1.00 87.62 95 LEU A CA 1
ATOM 687 C C . LEU A 1 95 ? -6.889 -2.966 -9.281 1.00 87.62 95 LEU A C 1
ATOM 689 O O . LEU A 1 95 ? -6.624 -2.801 -8.090 1.00 87.62 95 LEU A O 1
ATOM 693 N N . ALA A 1 96 ? -7.659 -2.118 -9.966 1.00 90.00 96 ALA A N 1
ATOM 694 C CA . ALA A 1 96 ? -8.273 -0.935 -9.371 1.00 90.00 96 ALA A CA 1
ATOM 695 C C . ALA A 1 96 ? -9.247 -1.292 -8.236 1.00 90.00 96 ALA A C 1
ATOM 697 O O . ALA A 1 96 ? -9.219 -0.651 -7.186 1.00 90.00 96 ALA A O 1
ATOM 698 N N . ILE A 1 97 ? -10.063 -2.340 -8.403 1.00 92.62 97 ILE A N 1
ATOM 699 C CA . ILE A 1 97 ? -10.974 -2.835 -7.358 1.00 92.62 97 ILE A CA 1
ATOM 700 C C . ILE A 1 97 ? -10.188 -3.306 -6.132 1.00 92.62 97 ILE A C 1
ATOM 702 O O . ILE A 1 97 ? -10.539 -2.946 -5.008 1.00 92.62 97 ILE A O 1
ATOM 706 N N . VAL A 1 98 ? -9.117 -4.081 -6.327 1.00 89.62 98 VAL A N 1
ATOM 707 C CA . VAL A 1 98 ? -8.275 -4.565 -5.222 1.00 89.62 98 VAL A CA 1
ATOM 708 C C . VAL A 1 98 ? -7.615 -3.399 -4.484 1.00 89.62 98 VAL A C 1
ATOM 710 O O . VAL A 1 98 ? -7.663 -3.360 -3.252 1.00 89.62 98 VAL A O 1
ATOM 713 N N . ALA A 1 99 ? -7.056 -2.426 -5.204 1.00 88.88 99 ALA A N 1
ATOM 714 C CA . ALA A 1 99 ? -6.423 -1.253 -4.604 1.00 88.88 99 ALA A CA 1
ATOM 715 C C . ALA A 1 99 ? -7.441 -0.392 -3.832 1.00 88.88 99 ALA A C 1
ATOM 717 O O . ALA A 1 99 ? -7.248 -0.100 -2.649 1.00 88.88 99 ALA A O 1
ATOM 718 N N . ALA A 1 100 ? -8.576 -0.057 -4.452 1.00 90.62 100 ALA A N 1
ATOM 719 C CA . ALA A 1 100 ? -9.633 0.735 -3.823 1.00 90.62 100 ALA A CA 1
ATOM 720 C C . ALA A 1 100 ? -10.255 0.022 -2.610 1.00 90.62 100 ALA A C 1
ATOM 722 O O . ALA A 1 100 ? -10.449 0.631 -1.556 1.00 90.62 100 ALA A O 1
ATOM 723 N N . GLY A 1 101 ? -10.521 -1.281 -2.722 1.00 92.31 101 GLY A N 1
ATOM 724 C CA . GLY A 1 101 ? -11.023 -2.100 -1.620 1.00 92.31 101 GLY A CA 1
ATOM 725 C C . GLY A 1 101 ? -10.045 -2.154 -0.445 1.00 92.31 101 GLY A C 1
ATOM 726 O O . GLY A 1 101 ? -10.453 -1.980 0.70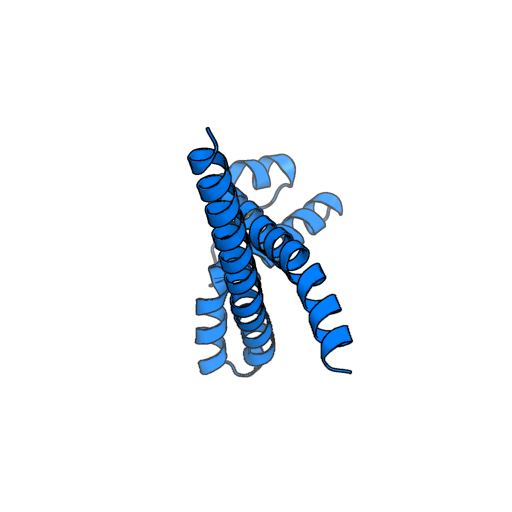5 1.00 92.31 101 GLY A O 1
ATOM 727 N N . SER A 1 102 ? -8.749 -2.313 -0.729 1.00 90.56 102 SER A N 1
ATOM 728 C CA . SER A 1 102 ? -7.690 -2.301 0.289 1.00 90.56 102 SER A CA 1
ATOM 729 C C . SER A 1 102 ? -7.628 -0.965 1.027 1.00 90.56 102 SER A C 1
ATOM 731 O O . SER A 1 102 ? -7.541 -0.952 2.254 1.00 90.56 102 SER A O 1
ATOM 733 N N . HIS A 1 103 ? -7.760 0.155 0.312 1.00 90.44 103 HIS A N 1
ATOM 734 C CA . HIS A 1 103 ? -7.857 1.484 0.917 1.00 90.44 103 HIS A CA 1
ATOM 735 C C . HIS A 1 103 ? -9.075 1.630 1.825 1.00 90.44 103 HIS A C 1
ATOM 737 O O . HIS A 1 103 ? -8.935 2.078 2.962 1.00 90.44 103 HIS A O 1
ATOM 743 N N . LEU A 1 104 ? -10.262 1.240 1.356 1.00 91.88 104 LEU A N 1
ATOM 744 C CA . LEU A 1 104 ? -11.495 1.369 2.133 1.00 91.88 104 LEU A CA 1
ATOM 745 C C . LEU A 1 104 ? -11.425 0.559 3.429 1.00 91.88 104 LEU A C 1
ATOM 747 O O . LEU A 1 104 ? -11.713 1.086 4.506 1.00 91.88 104 LEU A O 1
ATOM 751 N N . VAL A 1 105 ? -11.006 -0.704 3.350 1.00 92.31 105 VAL A N 1
ATOM 752 C CA . VAL A 1 105 ? -10.901 -1.582 4.524 1.00 92.31 105 VAL A CA 1
ATOM 753 C C . VAL A 1 105 ? -9.765 -1.131 5.441 1.00 92.31 105 VAL A C 1
ATOM 755 O O . VAL A 1 105 ? -9.952 -1.025 6.658 1.00 92.31 105 VAL A O 1
ATOM 758 N N . GLY A 1 106 ? -8.597 -0.842 4.870 1.00 89.88 106 GLY A N 1
ATOM 759 C CA . GLY A 1 106 ? -7.390 -0.468 5.595 1.00 89.88 106 GLY A CA 1
ATOM 760 C C . GLY A 1 106 ? -7.529 0.862 6.329 1.00 89.88 106 GLY A C 1
ATOM 761 O O . GLY A 1 106 ? -7.344 0.910 7.548 1.00 89.88 106 GLY A O 1
ATOM 762 N N . LEU A 1 107 ? -7.937 1.924 5.628 1.00 90.12 107 LEU A N 1
ATOM 763 C CA . LEU A 1 107 ? -8.121 3.256 6.213 1.00 90.12 107 LEU A CA 1
ATOM 764 C C . LEU A 1 107 ? -9.175 3.232 7.321 1.00 90.12 107 LEU A C 1
ATOM 766 O O . LEU A 1 107 ? -8.931 3.733 8.418 1.00 90.12 107 LEU A O 1
ATOM 770 N N . THR A 1 108 ? -10.315 2.583 7.072 1.00 92.00 108 THR A N 1
ATOM 771 C CA . THR A 1 108 ? -11.371 2.433 8.083 1.00 92.00 1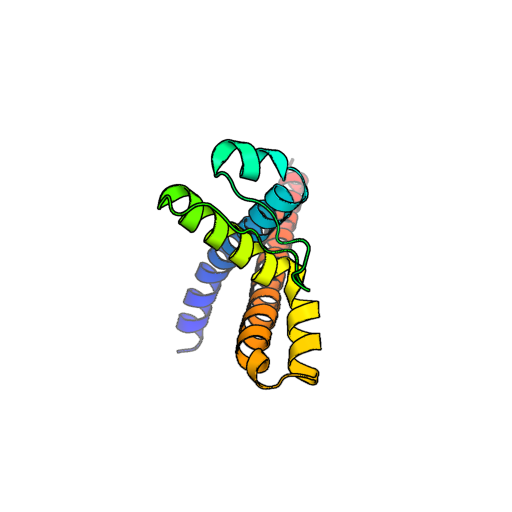08 THR A CA 1
ATOM 772 C C . THR A 1 108 ? -10.853 1.701 9.322 1.00 92.00 108 THR A C 1
ATOM 774 O O . THR A 1 108 ? -11.109 2.125 10.451 1.00 92.00 108 THR A O 1
ATOM 777 N N . SER A 1 109 ? -10.077 0.630 9.136 1.00 91.12 109 SER A N 1
ATOM 778 C CA . SER A 1 109 ? -9.490 -0.135 10.243 1.00 91.12 109 SER A CA 1
ATOM 779 C C . SER A 1 109 ? -8.515 0.708 11.068 1.00 91.12 109 SER A C 1
ATOM 781 O O . SER A 1 109 ? -8.597 0.704 12.301 1.00 91.12 109 SER A O 1
ATOM 783 N N . VAL A 1 110 ? -7.647 1.485 10.410 1.00 91.06 110 VAL A N 1
ATOM 784 C CA . VAL A 1 110 ? -6.729 2.426 11.072 1.00 91.06 110 VAL A CA 1
ATOM 785 C C . VAL A 1 110 ? -7.504 3.488 11.849 1.00 91.06 110 VAL A C 1
ATOM 787 O O . VAL A 1 110 ? -7.235 3.685 13.033 1.00 91.06 110 VAL A O 1
ATOM 790 N N . MET A 1 111 ? -8.517 4.119 11.248 1.00 92.38 111 MET A N 1
ATOM 791 C CA . MET A 1 111 ? -9.344 5.122 11.930 1.00 92.38 111 MET A CA 1
ATOM 792 C C . MET A 1 111 ? -10.021 4.549 13.180 1.00 92.38 111 MET A C 1
ATOM 794 O O . MET A 1 111 ? -10.006 5.181 14.239 1.00 92.38 111 MET A O 1
ATOM 798 N N . ILE A 1 112 ? -10.577 3.336 13.100 1.00 92.12 112 ILE A N 1
ATOM 799 C CA . ILE A 1 112 ? -11.173 2.654 14.258 1.00 92.12 112 ILE A CA 1
ATOM 800 C C . ILE A 1 112 ? -10.129 2.439 15.358 1.00 92.12 112 ILE A C 1
ATOM 802 O O . ILE A 1 112 ? -10.424 2.681 16.532 1.00 92.12 112 ILE A O 1
ATOM 806 N N . MET A 1 113 ? -8.922 1.994 15.004 1.00 91.62 113 MET A N 1
ATOM 807 C CA . MET A 1 113 ? -7.842 1.769 15.965 1.00 91.62 113 MET A CA 1
ATOM 808 C C . MET A 1 113 ? -7.405 3.073 16.642 1.00 91.62 113 MET A C 1
ATOM 810 O O . MET A 1 113 ? -7.336 3.118 17.871 1.00 91.62 113 MET A O 1
ATOM 814 N N . VAL A 1 114 ? -7.210 4.147 15.873 1.00 91.81 114 VAL A N 1
ATOM 815 C CA . VAL A 1 114 ? -6.849 5.478 16.388 1.00 91.81 114 VAL A CA 1
ATOM 816 C C . VAL A 1 114 ? -7.925 6.007 17.334 1.00 91.81 114 VAL A C 1
ATOM 818 O O . VAL A 1 114 ? -7.618 6.392 18.461 1.00 91.81 114 VAL A O 1
ATOM 821 N N . MET A 1 115 ? -9.202 5.955 16.943 1.00 93.25 115 MET A N 1
ATOM 822 C CA . MET A 1 115 ? -10.309 6.395 17.801 1.00 93.25 115 MET A CA 1
ATOM 823 C C . MET A 1 115 ? -10.400 5.585 19.100 1.00 93.25 115 MET A C 1
ATOM 825 O O . MET A 1 115 ? -10.666 6.146 20.166 1.00 93.25 115 MET A O 1
ATOM 829 N N . ARG A 1 116 ? -10.184 4.263 19.042 1.00 91.38 116 ARG A N 1
ATOM 830 C CA . ARG A 1 116 ? -10.153 3.405 20.239 1.00 91.38 116 ARG A CA 1
ATOM 831 C C . ARG A 1 116 ? -8.983 3.766 21.154 1.00 91.38 116 ARG A C 1
ATOM 833 O O . ARG A 1 116 ? -9.197 3.899 22.358 1.00 91.38 116 ARG A O 1
ATOM 840 N N . GLY A 1 117 ? -7.794 3.976 20.592 1.00 91.06 117 GLY A N 1
ATOM 841 C CA . GLY A 1 117 ? -6.605 4.404 21.330 1.00 91.06 117 GLY A CA 1
ATOM 842 C C . GLY A 1 117 ? -6.791 5.765 22.002 1.00 91.06 117 GLY A C 1
ATOM 843 O O . GLY A 1 117 ? -6.557 5.894 23.202 1.00 91.06 117 GLY A O 1
ATOM 844 N N . ALA A 1 118 ? -7.317 6.751 21.274 1.00 91.44 118 ALA A N 1
ATOM 845 C CA . ALA A 1 118 ? -7.597 8.086 21.802 1.00 91.44 118 ALA A CA 1
ATOM 846 C C . ALA A 1 118 ? -8.601 8.050 22.966 1.00 91.44 118 ALA A C 1
ATOM 848 O O . ALA A 1 118 ? -8.381 8.670 24.005 1.00 91.44 118 ALA A O 1
ATOM 849 N N . ARG A 1 119 ? -9.681 7.263 22.841 1.00 92.00 119 ARG A N 1
ATOM 850 C CA . ARG A 1 119 ? -10.655 7.069 23.930 1.00 92.00 119 ARG A CA 1
ATOM 851 C C . ARG A 1 119 ? -10.029 6.410 25.156 1.00 92.00 119 ARG A C 1
ATOM 853 O O . ARG A 1 119 ? -10.380 6.777 26.274 1.00 92.00 119 ARG A O 1
ATOM 860 N N . TYR A 1 120 ? -9.137 5.440 24.962 1.00 92.19 120 TYR A N 1
ATOM 861 C CA . TYR A 1 120 ? -8.422 4.792 26.061 1.00 92.19 120 TYR A CA 1
ATOM 862 C C . TYR A 1 120 ? -7.501 5.780 26.790 1.00 92.19 120 TYR A C 1
ATOM 864 O O . TYR A 1 120 ? -7.584 5.902 28.013 1.00 92.19 120 TYR A O 1
ATOM 872 N N . ALA A 1 121 ? -6.701 6.547 26.046 1.00 90.25 121 ALA A N 1
ATOM 873 C CA . ALA A 1 121 ? -5.828 7.578 26.606 1.00 90.25 121 ALA A CA 1
ATOM 874 C C . ALA A 1 121 ? -6.622 8.642 27.384 1.00 90.25 121 ALA A C 1
ATOM 876 O O . ALA A 1 121 ? -6.294 8.937 28.531 1.00 90.25 121 ALA A O 1
ATOM 877 N N . ALA A 1 122 ? -7.724 9.141 26.816 1.00 91.06 122 ALA A N 1
ATOM 878 C CA . ALA A 1 122 ? -8.584 10.129 27.466 1.00 91.06 122 ALA A CA 1
ATOM 879 C C . ALA A 1 122 ? -9.207 9.620 28.778 1.00 91.06 122 ALA A C 1
ATOM 881 O O . ALA A 1 122 ? -9.348 10.386 29.726 1.00 91.06 122 ALA A O 1
ATOM 882 N N . ARG A 1 123 ? -9.572 8.332 28.861 1.00 93.19 123 ARG A N 1
ATOM 883 C CA . ARG A 1 123 ? -10.061 7.732 30.117 1.00 93.19 123 ARG A CA 1
ATOM 884 C C . ARG A 1 123 ? -8.964 7.650 31.169 1.00 93.19 123 ARG A C 1
ATOM 886 O O . ARG A 1 123 ? -9.236 7.930 32.328 1.00 93.19 123 ARG A O 1
ATOM 893 N N . ARG A 1 124 ? -7.743 7.290 30.769 1.00 90.50 124 ARG A N 1
ATOM 894 C CA . ARG A 1 124 ? -6.603 7.183 31.686 1.00 90.50 124 ARG A CA 1
ATOM 895 C C . ARG A 1 124 ? -6.225 8.540 32.287 1.00 90.50 124 ARG A C 1
ATOM 897 O O . ARG A 1 124 ? -5.994 8.604 33.482 1.00 90.50 124 ARG A O 1
ATOM 904 N N . LEU A 1 125 ? -6.246 9.601 31.480 1.00 89.94 125 LEU A N 1
ATOM 905 C CA . LEU A 1 125 ? -5.938 10.973 31.909 1.00 89.94 125 LEU A CA 1
ATOM 906 C C . LEU A 1 125 ? -7.019 11.620 32.794 1.00 89.94 125 LEU A C 1
ATOM 908 O O . LEU A 1 125 ? -6.747 12.616 33.443 1.00 89.94 125 LEU A O 1
ATOM 912 N N . ARG A 1 126 ? -8.252 11.095 32.807 1.00 81.88 126 ARG A N 1
ATOM 913 C CA . ARG A 1 126 ? -9.328 11.568 33.704 1.00 81.88 126 ARG A CA 1
ATOM 914 C C . ARG A 1 126 ? -9.326 10.884 35.075 1.00 81.88 126 ARG A C 1
ATOM 916 O O . ARG A 1 126 ? -10.100 11.280 35.938 1.00 81.88 126 ARG A O 1
ATOM 923 N N . LEU A 1 127 ? -8.536 9.823 35.236 1.00 64.19 127 LEU A N 1
ATOM 924 C CA . LEU A 1 127 ? -8.401 9.050 36.476 1.00 64.19 127 LEU A CA 1
ATOM 925 C C . LEU A 1 127 ? -7.084 9.352 37.216 1.00 64.19 127 LEU A C 1
ATOM 927 O O . LEU A 1 127 ? -6.836 8.762 38.264 1.00 64.19 127 LEU A O 1
ATOM 931 N N . SER A 1 128 ? -6.251 10.228 36.650 1.00 54.22 128 SER A N 1
ATOM 932 C CA . SER A 1 128 ? -5.016 10.782 37.217 1.00 54.22 128 SER A CA 1
ATOM 933 C C . SER A 1 128 ? -5.237 12.228 37.621 1.00 54.22 128 SER A C 1
ATOM 935 O O . SER A 1 128 ? -4.757 12.608 38.705 1.00 54.22 128 SER A O 1
#

Organism: NCBI:txid2570229

Sequence (128 aa):
MVAWLLGRLRNAIPAWALAYGSLWAVALAALHWPETLQAVAGCVTDAEAPLPLWSCGPHLGSTLAGAMVNSALLTVVWAPALVAAAVVRPDALPLAIVAAGSHLVGLTSVMIMVMRGARYAARRLRLS

Foldseek 3Di:
DVVVVVVVVVVVLVVLQVVLVVLVVLQVCCVVCVVVLCVPFVWDWDPPDPDTAIDGDPDPVSVVSSVSNRVSCLQPPCLVVLVVVCVVPVVSVVSNCNSVVSCVSNVVSNVVVVVVVVVVVVVVVVVD

pLDDT: mean 86.67, std 6.79, range [54.22, 94.12]